Protein AF-A0A2T4V8N6-F1 (afdb_monomer_lite)

Radius of gyration: 19.5 Å; chains: 1; bounding box: 63×34×54 Å

Structure (mmCIF, N/CA/C/O backbone):
data_AF-A0A2T4V8N6-F1
#
_entry.id   AF-A0A2T4V8N6-F1
#
loop_
_atom_site.group_PDB
_atom_site.id
_atom_site.type_symbol
_atom_site.label_atom_id
_atom_site.label_alt_id
_atom_site.label_comp_id
_atom_site.label_asym_id
_atom_site.label_entity_id
_atom_site.label_seq_id
_atom_site.pdbx_PDB_ins_code
_atom_site.Cartn_x
_atom_site.Cartn_y
_atom_site.Cartn_z
_atom_site.occupancy
_atom_site.B_iso_or_equiv
_atom_site.auth_seq_id
_atom_site.auth_comp_id
_atom_site.auth_asym_id
_atom_site.auth_atom_id
_atom_site.pdbx_PDB_model_num
ATOM 1 N N . MET A 1 1 ? 32.837 -7.735 -32.228 1.00 58.16 1 MET A N 1
ATOM 2 C CA . MET A 1 1 ? 31.439 -7.466 -32.656 1.00 58.16 1 MET A CA 1
ATOM 3 C C . MET A 1 1 ? 30.474 -7.494 -31.473 1.00 58.16 1 MET A C 1
ATOM 5 O O . MET A 1 1 ? 29.717 -6.547 -31.303 1.00 58.16 1 MET A O 1
ATOM 9 N N . GLU A 1 2 ? 30.534 -8.519 -30.624 1.00 61.16 2 GLU A N 1
ATOM 10 C CA . GLU A 1 2 ? 29.662 -8.679 -29.449 1.00 61.16 2 GLU A CA 1
ATOM 11 C C . GLU A 1 2 ? 29.888 -7.610 -28.360 1.00 61.16 2 GLU A C 1
ATOM 13 O O . GLU A 1 2 ? 28.945 -6.975 -27.896 1.00 61.16 2 GLU A O 1
ATOM 18 N N . GLU A 1 3 ? 31.150 -7.293 -28.062 1.00 66.69 3 GLU A N 1
ATOM 19 C CA . GLU A 1 3 ? 31.527 -6.267 -27.076 1.00 66.69 3 GLU A CA 1
ATOM 20 C C . GLU A 1 3 ? 31.070 -4.848 -27.460 1.00 66.69 3 GLU A C 1
ATOM 22 O O . GLU A 1 3 ? 30.646 -4.060 -26.615 1.00 66.69 3 GLU A O 1
ATOM 27 N N . ALA A 1 4 ? 31.116 -4.518 -28.753 1.00 70.38 4 ALA A N 1
ATOM 28 C CA . ALA A 1 4 ? 30.675 -3.222 -29.264 1.00 70.38 4 ALA A CA 1
ATOM 29 C C . ALA A 1 4 ? 29.146 -3.068 -29.172 1.00 70.38 4 ALA A C 1
ATOM 31 O O . ALA A 1 4 ? 28.654 -1.994 -28.827 1.00 70.38 4 ALA A O 1
ATOM 32 N N . ARG A 1 5 ? 28.395 -4.155 -29.407 1.00 67.94 5 ARG A N 1
ATOM 33 C CA . ARG A 1 5 ? 26.939 -4.199 -29.201 1.00 67.94 5 ARG A CA 1
ATOM 34 C C . ARG A 1 5 ? 26.566 -4.084 -27.724 1.00 67.94 5 ARG A C 1
ATOM 36 O O . ARG A 1 5 ? 25.667 -3.313 -27.400 1.00 67.94 5 ARG A O 1
ATOM 43 N N . ALA A 1 6 ? 27.276 -4.780 -26.836 1.00 65.88 6 ALA A N 1
ATOM 44 C CA . ALA A 1 6 ? 27.059 -4.684 -25.394 1.00 65.88 6 ALA A CA 1
ATOM 45 C C . ALA A 1 6 ? 27.290 -3.251 -24.879 1.00 65.88 6 ALA A C 1
ATOM 47 O O . ALA A 1 6 ? 26.454 -2.700 -24.165 1.00 65.88 6 ALA A O 1
ATOM 48 N N . ARG A 1 7 ? 28.371 -2.592 -25.318 1.00 69.75 7 ARG A N 1
ATOM 49 C CA . ARG A 1 7 ? 28.657 -1.190 -24.963 1.00 69.75 7 ARG A CA 1
ATOM 50 C C . ARG A 1 7 ? 27.608 -0.220 -25.511 1.00 69.75 7 ARG A C 1
ATOM 52 O O . ARG A 1 7 ? 27.212 0.697 -24.795 1.00 69.75 7 ARG A O 1
ATOM 59 N N . ALA A 1 8 ? 27.122 -0.430 -26.736 1.00 71.12 8 ALA A N 1
ATOM 60 C CA . ALA A 1 8 ? 26.061 0.389 -27.325 1.00 71.12 8 ALA A CA 1
ATOM 61 C C . ALA A 1 8 ? 24.728 0.259 -26.565 1.00 71.12 8 ALA A C 1
ATOM 63 O O . ALA A 1 8 ? 24.070 1.268 -26.318 1.00 71.12 8 ALA A O 1
ATOM 64 N N . LEU A 1 9 ? 24.368 -0.953 -26.126 1.00 66.19 9 LEU A N 1
ATOM 65 C CA . LEU A 1 9 ? 23.192 -1.204 -25.284 1.00 66.19 9 LEU A CA 1
ATOM 66 C C . LEU A 1 9 ? 23.311 -0.541 -23.908 1.00 66.19 9 LEU A C 1
ATOM 68 O O . LEU A 1 9 ? 22.359 0.082 -23.453 1.00 66.19 9 LEU A O 1
ATOM 72 N N . VAL A 1 10 ? 24.483 -0.605 -23.270 1.00 64.12 10 VAL A N 1
ATOM 73 C CA . VAL A 1 10 ? 24.734 0.062 -21.978 1.00 64.12 10 VAL A CA 1
ATOM 74 C C . VAL A 1 10 ? 24.670 1.588 -22.107 1.00 64.12 10 VAL A C 1
ATOM 76 O O . VAL A 1 10 ? 24.131 2.261 -21.231 1.00 64.12 10 VAL A O 1
ATOM 79 N N . LEU A 1 11 ? 25.181 2.153 -23.205 1.00 64.94 11 LEU A N 1
ATOM 80 C CA . LEU A 1 11 ? 25.100 3.590 -23.493 1.00 64.94 11 LEU A CA 1
ATOM 81 C C . LEU A 1 11 ? 23.670 4.051 -23.807 1.00 64.94 11 LEU A C 1
ATOM 83 O O . LEU A 1 11 ? 23.275 5.125 -23.355 1.00 64.94 11 LEU A O 1
ATOM 87 N N . ALA A 1 12 ? 22.895 3.248 -24.540 1.00 61.41 12 ALA A N 1
ATOM 88 C CA . ALA A 1 12 ? 21.478 3.504 -24.791 1.00 61.41 12 ALA A CA 1
ATOM 89 C C . ALA A 1 12 ? 20.663 3.426 -23.492 1.00 61.41 12 ALA A C 1
ATOM 91 O O . ALA A 1 12 ? 19.934 4.363 -23.175 1.00 61.41 12 ALA A O 1
ATOM 92 N N . ALA A 1 13 ? 20.889 2.385 -22.683 1.00 56.75 13 ALA A N 1
ATOM 93 C CA . ALA A 1 13 ? 20.291 2.240 -21.364 1.00 56.75 13 ALA A CA 1
ATOM 94 C C . ALA A 1 13 ? 20.615 3.452 -20.479 1.00 56.75 13 ALA A C 1
ATOM 96 O O . ALA A 1 13 ? 19.697 4.099 -19.988 1.00 56.75 13 ALA A O 1
ATOM 97 N N . ARG A 1 14 ? 21.887 3.861 -20.369 1.00 58.19 14 ARG A N 1
ATOM 98 C CA . ARG A 1 14 ? 22.280 5.057 -19.599 1.00 58.19 14 ARG A CA 1
ATOM 99 C C . ARG A 1 14 ? 21.601 6.339 -20.083 1.00 58.19 14 ARG A C 1
ATOM 101 O O . ARG A 1 14 ? 21.193 7.143 -19.251 1.00 58.19 14 ARG A O 1
ATOM 108 N N . ARG A 1 15 ? 21.464 6.539 -21.399 1.00 55.75 15 ARG A N 1
ATOM 109 C CA . ARG A 1 15 ? 20.769 7.710 -21.974 1.00 55.75 15 ARG A CA 1
ATOM 110 C C . ARG A 1 15 ? 19.272 7.721 -21.666 1.00 55.75 15 ARG A C 1
ATOM 112 O O . ARG A 1 15 ? 18.695 8.791 -21.527 1.00 55.75 15 ARG A O 1
ATOM 119 N N . GLU A 1 16 ? 18.668 6.553 -21.494 1.00 58.56 16 GLU A N 1
ATOM 120 C CA . GLU A 1 16 ? 17.282 6.382 -21.039 1.00 58.56 16 GLU A CA 1
ATOM 121 C C . GLU A 1 16 ? 17.159 6.343 -19.499 1.00 58.56 16 GLU A C 1
ATOM 123 O O . GLU A 1 16 ? 16.104 6.020 -18.942 1.00 58.56 16 GLU A O 1
ATOM 128 N N . GLY A 1 17 ? 18.252 6.620 -18.777 1.00 59.53 17 GLY A N 1
ATOM 129 C CA . GLY A 1 17 ? 18.320 6.509 -17.320 1.00 59.53 17 GLY A CA 1
ATOM 130 C C . GLY A 1 17 ? 18.103 5.081 -16.807 1.00 59.53 17 GLY A C 1
ATOM 131 O O . GLY A 1 17 ? 17.607 4.894 -15.705 1.00 59.53 17 GLY A O 1
ATOM 132 N N . ARG A 1 18 ? 18.367 4.061 -17.624 1.00 59.56 18 ARG A N 1
ATOM 133 C CA . ARG A 1 18 ? 18.336 2.633 -17.283 1.00 59.56 18 ARG A CA 1
ATOM 134 C C . ARG A 1 18 ? 19.738 2.141 -16.914 1.00 59.56 18 ARG A C 1
ATOM 136 O O . ARG A 1 18 ? 20.740 2.564 -17.492 1.00 59.56 18 ARG A O 1
ATOM 143 N N . GLY A 1 19 ? 19.800 1.243 -15.940 1.00 63.31 19 GLY A N 1
ATOM 144 C CA . GLY A 1 19 ? 21.034 0.710 -15.368 1.00 63.31 19 GLY A CA 1
ATOM 145 C C . GLY A 1 19 ? 20.782 0.210 -13.945 1.00 63.31 19 GLY A C 1
ATOM 146 O O . GLY A 1 19 ? 19.838 0.679 -13.314 1.00 63.31 19 GLY A O 1
ATOM 147 N N . PRO A 1 20 ? 21.609 -0.706 -13.415 1.00 64.56 20 PRO A N 1
ATOM 148 C CA . PRO A 1 20 ? 21.327 -1.402 -12.157 1.00 64.56 20 PRO A CA 1
ATOM 149 C C . PRO A 1 20 ? 21.048 -0.450 -10.982 1.00 64.56 20 PRO A C 1
ATOM 151 O O . PRO A 1 20 ? 20.061 -0.638 -10.276 1.00 64.56 20 PRO A O 1
ATOM 154 N N . GLU A 1 21 ? 21.841 0.617 -10.843 1.00 67.75 21 GLU A N 1
ATOM 155 C CA . GLU A 1 21 ? 21.669 1.649 -9.807 1.00 67.75 21 GLU A CA 1
ATOM 156 C C . GLU A 1 21 ? 20.400 2.495 -10.008 1.00 67.75 21 GLU A C 1
ATOM 158 O O . GLU A 1 21 ? 19.676 2.786 -9.058 1.00 67.75 21 GLU A O 1
ATOM 163 N N . ALA A 1 22 ? 20.095 2.880 -11.250 1.00 69.62 22 ALA A N 1
ATOM 164 C CA . ALA A 1 22 ? 18.904 3.669 -11.563 1.00 69.62 22 ALA A CA 1
ATOM 165 C C . ALA A 1 22 ? 17.616 2.848 -11.393 1.00 69.62 22 ALA A C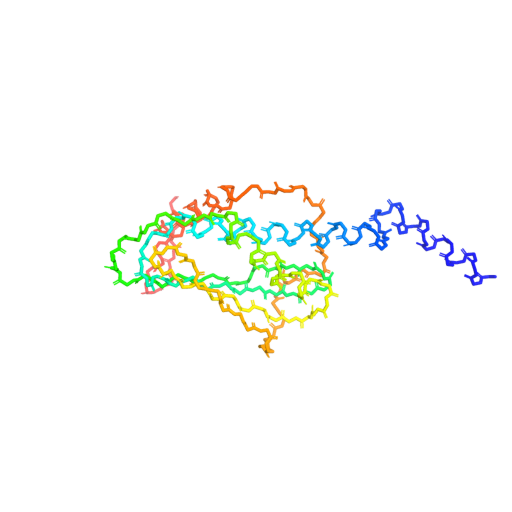 1
ATOM 167 O O . ALA A 1 22 ? 16.591 3.373 -10.958 1.00 69.62 22 ALA A O 1
ATOM 168 N N . ASP A 1 23 ? 17.676 1.552 -11.693 1.00 77.31 23 ASP A N 1
ATOM 169 C CA . ASP A 1 23 ? 16.567 0.629 -11.489 1.00 77.31 23 ASP A CA 1
ATOM 170 C C . ASP A 1 23 ? 16.380 0.319 -9.998 1.00 77.31 23 ASP A C 1
ATOM 172 O O . ASP A 1 23 ? 15.248 0.190 -9.539 1.00 77.31 23 ASP A O 1
ATOM 176 N N . GLU A 1 24 ? 17.458 0.268 -9.211 1.00 81.44 24 GLU A N 1
ATOM 177 C CA . GLU A 1 24 ? 17.387 0.175 -7.750 1.00 81.44 24 GLU A CA 1
ATOM 178 C C . GLU A 1 24 ? 16.782 1.431 -7.117 1.00 81.44 24 GLU A C 1
ATOM 180 O O . GLU A 1 24 ? 15.864 1.326 -6.302 1.00 81.44 24 GLU A O 1
ATOM 185 N N . ALA A 1 25 ? 17.212 2.619 -7.546 1.00 83.25 25 ALA A N 1
ATOM 186 C CA . ALA A 1 25 ? 16.622 3.878 -7.104 1.00 83.25 25 ALA A CA 1
ATOM 187 C C . ALA A 1 25 ? 15.126 3.953 -7.453 1.00 83.25 25 ALA A C 1
ATOM 189 O O . ALA A 1 25 ? 14.315 4.346 -6.614 1.00 83.25 25 ALA A O 1
ATOM 190 N N . ALA A 1 26 ? 14.742 3.512 -8.656 1.00 84.12 26 ALA A N 1
ATOM 191 C CA . ALA A 1 26 ? 13.346 3.460 -9.079 1.00 84.12 26 ALA A CA 1
ATOM 192 C C . ALA A 1 26 ? 12.519 2.486 -8.226 1.00 84.12 26 ALA A C 1
ATOM 194 O O . ALA A 1 26 ? 11.424 2.832 -7.787 1.00 84.12 26 ALA A O 1
ATOM 195 N N . ARG A 1 27 ? 13.058 1.295 -7.932 1.00 84.94 27 ARG A N 1
ATOM 196 C CA . ARG A 1 27 ? 12.437 0.322 -7.019 1.00 84.94 27 ARG A CA 1
ATOM 197 C C . ARG A 1 27 ? 12.254 0.902 -5.619 1.00 84.94 27 ARG A C 1
ATOM 199 O O . ARG A 1 27 ? 11.177 0.786 -5.044 1.00 84.94 27 ARG A O 1
ATOM 206 N N . LYS A 1 28 ? 13.267 1.590 -5.088 1.00 87.38 28 LYS A N 1
ATOM 207 C CA . LYS A 1 28 ? 13.173 2.262 -3.788 1.00 87.38 28 LYS A CA 1
ATOM 208 C C . LYS A 1 28 ? 12.087 3.344 -3.786 1.00 87.38 28 LYS A C 1
ATOM 210 O O . LYS A 1 28 ? 11.293 3.401 -2.852 1.00 87.38 28 LYS A O 1
ATOM 215 N N . SER A 1 29 ? 12.024 4.180 -4.823 1.00 87.50 29 SER A N 1
ATOM 216 C CA . SER A 1 29 ? 10.972 5.196 -4.958 1.00 87.50 29 SER A CA 1
ATOM 217 C C . SER A 1 29 ? 9.575 4.581 -5.053 1.00 87.50 29 SER A C 1
ATOM 219 O O . SER A 1 29 ? 8.635 5.112 -4.462 1.00 87.50 29 SER A O 1
ATOM 221 N N . GLU A 1 30 ? 9.435 3.449 -5.742 1.00 89.81 30 GLU A N 1
ATOM 222 C CA . GLU A 1 30 ? 8.181 2.701 -5.814 1.00 89.81 30 GLU A CA 1
ATOM 223 C C . GLU A 1 30 ? 7.742 2.204 -4.427 1.00 89.81 30 GLU A C 1
ATOM 225 O O . GLU A 1 30 ? 6.599 2.434 -4.023 1.00 89.81 30 GLU A O 1
ATOM 230 N N . THR A 1 31 ? 8.665 1.603 -3.667 1.00 90.94 31 THR A N 1
ATOM 231 C CA . THR A 1 31 ? 8.446 1.191 -2.272 1.00 90.94 31 THR A CA 1
ATOM 232 C C . THR A 1 31 ? 8.010 2.374 -1.412 1.00 90.94 31 THR A C 1
ATOM 234 O O . THR A 1 31 ? 6.976 2.306 -0.749 1.00 90.94 31 THR A O 1
ATOM 237 N N . ASP A 1 32 ? 8.753 3.483 -1.445 1.00 90.38 32 ASP A N 1
ATOM 238 C CA . ASP A 1 32 ? 8.457 4.674 -0.642 1.00 90.38 32 ASP A CA 1
ATOM 239 C C . ASP A 1 32 ? 7.062 5.242 -0.979 1.00 90.38 32 ASP A C 1
ATOM 241 O O . ASP A 1 32 ? 6.317 5.656 -0.088 1.00 90.38 32 ASP A O 1
ATOM 245 N N . ARG A 1 33 ? 6.656 5.194 -2.254 1.00 89.19 33 ARG A N 1
ATOM 246 C CA . ARG A 1 33 ? 5.327 5.621 -2.713 1.00 89.19 33 ARG A CA 1
ATOM 247 C C . ARG A 1 33 ? 4.212 4.697 -2.217 1.00 89.19 33 ARG A C 1
ATOM 249 O O . ARG A 1 33 ? 3.166 5.191 -1.791 1.00 89.19 33 ARG A O 1
ATOM 256 N N . ALA A 1 34 ? 4.411 3.379 -2.274 1.00 91.50 34 ALA A N 1
ATOM 257 C CA . ALA A 1 34 ? 3.452 2.406 -1.750 1.00 91.50 34 ALA A CA 1
ATOM 258 C C . ALA A 1 34 ? 3.275 2.571 -0.231 1.00 91.50 34 ALA A C 1
ATOM 260 O O . ALA A 1 34 ? 2.148 2.615 0.265 1.00 91.50 34 ALA A O 1
ATOM 261 N N . VAL A 1 35 ? 4.378 2.772 0.493 1.00 93.62 35 VAL A N 1
ATOM 262 C CA . VAL A 1 35 ? 4.388 3.018 1.942 1.00 93.62 35 VAL A CA 1
ATOM 263 C C . VAL A 1 35 ? 3.655 4.306 2.286 1.00 93.62 35 VAL A C 1
ATOM 265 O O . VAL A 1 35 ? 2.745 4.278 3.110 1.00 93.62 35 VAL A O 1
ATOM 268 N N . ALA A 1 36 ? 3.999 5.421 1.635 1.00 91.00 36 ALA A N 1
ATOM 269 C CA . ALA A 1 36 ? 3.340 6.704 1.858 1.00 91.00 36 ALA A CA 1
ATOM 270 C C . ALA A 1 36 ? 1.826 6.603 1.638 1.00 91.00 36 ALA A C 1
ATOM 272 O O . ALA A 1 36 ? 1.046 7.160 2.407 1.00 91.00 36 ALA A O 1
ATOM 273 N N . ARG A 1 37 ? 1.400 5.842 0.625 1.00 90.88 37 ARG A N 1
ATOM 274 C CA . ARG A 1 37 ? -0.017 5.601 0.364 1.00 90.88 37 ARG A CA 1
ATOM 275 C C . ARG A 1 37 ? -0.707 4.845 1.498 1.00 90.88 37 ARG A C 1
ATOM 277 O O . ARG A 1 37 ? -1.758 5.291 1.955 1.00 90.88 37 ARG A O 1
ATOM 284 N N . VAL A 1 38 ? -0.143 3.717 1.931 1.00 94.06 38 VAL A N 1
ATOM 285 C CA . VAL A 1 38 ? -0.731 2.897 3.003 1.00 94.06 38 VAL A CA 1
ATOM 286 C C . VAL A 1 38 ? -0.752 3.676 4.317 1.00 94.06 38 VAL A C 1
ATOM 288 O O . VAL A 1 38 ? -1.798 3.750 4.954 1.00 94.06 38 VAL A O 1
ATOM 291 N N . VAL A 1 39 ? 0.362 4.316 4.690 1.00 93.38 39 VAL A N 1
ATOM 292 C CA . VAL A 1 39 ? 0.467 5.146 5.903 1.00 93.38 39 VAL A CA 1
ATOM 293 C C . VAL A 1 39 ? -0.541 6.282 5.877 1.00 93.38 39 VAL A C 1
ATOM 295 O O . VAL A 1 39 ? -1.200 6.518 6.884 1.00 93.38 39 VAL A O 1
ATOM 298 N N . GLY A 1 40 ? -0.685 6.941 4.724 1.00 89.94 40 GLY A N 1
ATOM 299 C CA . GLY A 1 40 ? -1.711 7.947 4.520 1.00 89.94 40 GLY A CA 1
ATOM 300 C C . GLY A 1 40 ? -3.073 7.375 4.890 1.00 89.94 40 GLY A C 1
ATOM 301 O O . GLY A 1 40 ? -3.674 7.805 5.858 1.00 89.94 40 GLY A O 1
ATOM 302 N N . LEU A 1 41 ? -3.526 6.335 4.197 1.00 90.19 41 LEU A N 1
ATOM 303 C CA . LEU A 1 41 ? -4.852 5.754 4.432 1.00 90.19 41 LEU A CA 1
ATOM 304 C C . LEU A 1 41 ? -5.069 5.228 5.860 1.00 90.19 41 LEU A C 1
ATOM 306 O O . LEU A 1 41 ? -6.193 5.266 6.350 1.00 90.19 41 LEU A O 1
ATOM 310 N N . CYS A 1 42 ? -4.010 4.800 6.547 1.00 90.88 42 CYS A N 1
ATOM 311 C CA . CYS A 1 42 ? -4.080 4.391 7.948 1.00 90.88 42 CYS A CA 1
ATOM 312 C C . CYS A 1 42 ? -4.258 5.564 8.922 1.00 90.88 42 CYS A C 1
ATOM 314 O O . CYS A 1 42 ? -4.870 5.376 9.971 1.00 90.88 42 CYS A O 1
ATOM 316 N N . SER A 1 43 ? -3.733 6.758 8.626 1.00 86.12 43 SER A N 1
ATOM 317 C CA . SER A 1 43 ? -3.770 7.873 9.584 1.00 86.12 43 SER A CA 1
ATOM 318 C C . SER A 1 43 ? -5.168 8.469 9.770 1.00 86.12 43 SER A C 1
ATOM 320 O O . SER A 1 43 ? -5.422 9.108 10.785 1.00 86.12 43 SER A O 1
ATOM 322 N N . 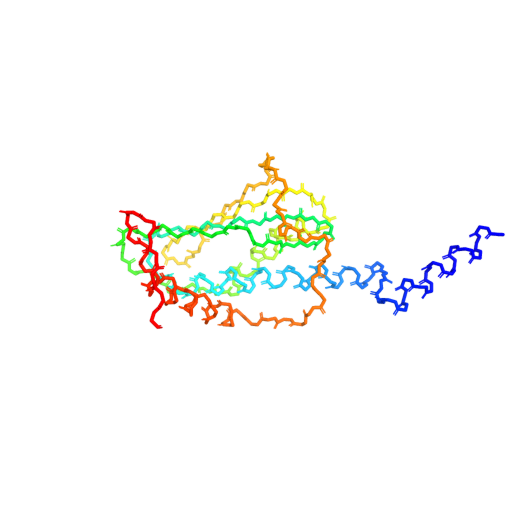GLY A 1 44 ? -6.089 8.220 8.834 1.00 83.38 44 GLY A N 1
ATOM 323 C CA . GLY A 1 44 ? -7.500 8.600 8.948 1.00 83.38 44 GLY A CA 1
ATOM 324 C C . GLY A 1 44 ? -8.376 7.595 9.710 1.00 83.38 44 GLY A C 1
ATOM 325 O O . GLY A 1 44 ? -9.601 7.735 9.693 1.00 83.38 44 GLY A O 1
ATOM 326 N N . VAL A 1 45 ? -7.790 6.554 10.317 1.00 88.81 45 VAL A N 1
ATOM 327 C CA . VAL A 1 45 ? -8.525 5.457 10.966 1.00 88.81 45 VAL A CA 1
ATOM 328 C C . VAL A 1 45 ? -8.084 5.286 12.416 1.00 88.81 45 VAL A C 1
ATOM 330 O O . VAL A 1 45 ? -7.039 4.712 12.724 1.00 88.81 45 VAL A O 1
ATOM 333 N N . GLU A 1 46 ? -8.926 5.757 13.331 1.00 90.56 46 GLU A N 1
ATOM 334 C CA . GLU A 1 46 ? -8.665 5.682 14.772 1.00 90.56 46 GLU A CA 1
ATOM 335 C C . GLU A 1 46 ? -9.315 4.467 15.441 1.00 90.56 46 GLU A C 1
ATOM 337 O O . GLU A 1 46 ? -8.854 4.027 16.494 1.00 90.56 46 GLU A O 1
ATOM 342 N N . GLU A 1 47 ? -10.363 3.920 14.828 1.00 94.12 47 GLU A N 1
ATOM 343 C CA . GLU A 1 47 ? -11.232 2.887 15.388 1.00 94.12 47 GLU A CA 1
ATOM 344 C C . GLU A 1 47 ? -10.505 1.554 15.622 1.00 94.12 47 GLU A C 1
ATOM 346 O O . GLU A 1 47 ? -10.059 0.894 14.682 1.00 94.12 47 GLU A O 1
ATOM 351 N N . VAL A 1 48 ? -10.430 1.115 16.880 1.00 94.50 48 VAL A N 1
ATOM 352 C CA . VAL A 1 48 ? -9.859 -0.190 17.240 1.00 94.50 48 VAL A CA 1
ATOM 353 C C . VAL A 1 48 ? -10.706 -1.313 16.653 1.00 94.50 48 VAL A C 1
ATOM 355 O O . VAL A 1 48 ? -11.924 -1.332 16.808 1.00 94.50 48 VAL A O 1
ATOM 358 N N . GLY A 1 49 ? -10.044 -2.280 16.022 1.00 93.88 49 GLY A N 1
ATOM 359 C CA . GLY A 1 49 ? -10.685 -3.396 15.332 1.00 93.88 49 GLY A CA 1
ATOM 360 C C . GLY A 1 49 ? -10.929 -3.146 13.845 1.00 93.88 49 GLY A C 1
ATOM 361 O O . GLY A 1 49 ? -11.109 -4.122 13.120 1.00 93.88 49 GLY A O 1
ATOM 362 N N . ALA A 1 50 ? -10.853 -1.894 13.373 1.00 94.88 50 ALA A N 1
ATOM 363 C CA . ALA A 1 50 ? -10.947 -1.601 11.947 1.00 94.88 50 ALA A CA 1
ATOM 364 C C . ALA A 1 50 ? -9.864 -2.353 11.160 1.00 94.88 50 ALA A C 1
ATOM 366 O O . ALA A 1 50 ? -8.719 -2.480 11.611 1.00 94.88 50 ALA A O 1
ATOM 367 N N . ALA A 1 51 ? -10.218 -2.847 9.977 1.00 95.19 51 ALA A N 1
ATOM 368 C CA . ALA A 1 51 ? -9.290 -3.524 9.086 1.00 95.19 51 ALA A CA 1
ATOM 369 C C . ALA A 1 51 ? -9.220 -2.823 7.729 1.00 95.19 51 ALA A C 1
ATOM 371 O O . ALA A 1 51 ? -10.237 -2.476 7.131 1.00 95.19 51 ALA A O 1
ATOM 372 N N . LEU A 1 52 ? -7.999 -2.640 7.238 1.00 95.44 52 LEU A N 1
ATOM 373 C CA . LEU A 1 52 ? -7.706 -2.116 5.914 1.00 95.44 52 LEU A CA 1
ATOM 374 C C . LEU A 1 52 ? -7.029 -3.210 5.099 1.00 95.44 52 LEU A C 1
ATOM 376 O O . LEU A 1 52 ? -6.015 -3.765 5.520 1.00 95.44 52 LEU A O 1
ATOM 380 N N . VAL A 1 53 ? -7.584 -3.517 3.933 1.00 95.06 53 VAL A N 1
ATOM 381 C CA . VAL A 1 53 ? -7.037 -4.511 3.010 1.00 95.06 53 VAL A CA 1
ATOM 382 C C . VAL A 1 53 ? -6.621 -3.808 1.730 1.00 95.06 53 VAL A C 1
ATOM 384 O O . VAL A 1 53 ? -7.413 -3.106 1.101 1.00 95.06 53 VAL A O 1
ATOM 387 N N . PHE A 1 54 ? -5.370 -4.008 1.343 1.00 94.50 54 PHE A N 1
ATOM 388 C CA . PHE A 1 54 ? -4.784 -3.468 0.129 1.00 94.50 54 PHE A CA 1
ATOM 389 C C . PHE A 1 54 ? -4.356 -4.615 -0.773 1.00 94.50 54 PHE A C 1
ATOM 391 O O . PHE A 1 54 ? -3.600 -5.475 -0.334 1.00 94.50 54 PHE A O 1
ATOM 398 N N . SER A 1 55 ? -4.776 -4.583 -2.034 1.00 92.50 55 SER A N 1
ATOM 399 C CA . SER A 1 55 ? -4.239 -5.479 -3.061 1.00 92.50 55 SER A CA 1
ATOM 400 C C . SER A 1 55 ? -3.298 -4.700 -3.965 1.00 92.50 55 SER A C 1
ATOM 402 O O . SER A 1 55 ? -3.670 -3.657 -4.520 1.00 92.50 55 SER A O 1
ATOM 404 N N . PHE A 1 56 ? -2.090 -5.221 -4.139 1.00 92.06 56 PHE A N 1
ATOM 405 C CA . PHE A 1 56 ? -1.100 -4.734 -5.088 1.00 92.06 56 PHE A CA 1
ATOM 406 C C . PHE A 1 56 ? -0.761 -5.828 -6.090 1.00 92.06 56 PHE A C 1
ATOM 408 O O . PHE A 1 56 ? -0.635 -6.986 -5.728 1.00 92.06 56 PHE A O 1
ATOM 415 N N . TRP A 1 57 ? -0.539 -5.453 -7.340 1.00 92.06 57 TRP A N 1
ATOM 416 C CA . TRP A 1 57 ? 0.127 -6.293 -8.318 1.00 92.06 57 TRP A CA 1
ATOM 417 C C . TRP A 1 57 ? 1.596 -5.883 -8.413 1.00 92.06 57 TRP A C 1
ATOM 419 O O . TRP A 1 57 ? 1.900 -4.732 -8.753 1.00 92.06 57 TRP A O 1
ATOM 429 N N . ALA A 1 58 ? 2.494 -6.812 -8.093 1.00 91.12 58 ALA A N 1
ATOM 430 C CA . ALA A 1 58 ? 3.931 -6.661 -8.261 1.00 91.12 58 ALA A CA 1
ATOM 431 C C . ALA A 1 58 ? 4.348 -7.217 -9.628 1.00 91.12 58 ALA A C 1
ATOM 433 O O . ALA A 1 58 ? 4.011 -8.352 -9.950 1.00 91.12 58 ALA A O 1
ATOM 434 N N . GLU A 1 59 ? 5.075 -6.443 -10.436 1.00 89.38 59 GLU A N 1
ATOM 435 C CA . GLU A 1 59 ? 5.630 -6.909 -11.718 1.00 89.38 59 GLU A CA 1
ATOM 436 C C . GLU A 1 59 ? 6.773 -5.993 -12.167 1.00 89.38 59 GLU A C 1
ATOM 438 O O . GLU A 1 59 ? 6.639 -4.770 -12.156 1.00 89.38 59 GLU A O 1
ATOM 443 N N . GLY A 1 60 ? 7.923 -6.567 -12.538 1.00 84.75 60 GLY A N 1
ATOM 444 C CA . GLY A 1 60 ? 9.068 -5.805 -13.067 1.00 84.75 60 GLY A CA 1
ATOM 445 C C . GLY A 1 60 ? 9.602 -4.697 -12.143 1.00 84.75 60 GLY A C 1
ATOM 446 O O . GLY A 1 60 ? 10.218 -3.738 -12.601 1.00 84.75 60 GLY A O 1
ATOM 447 N N . GLY A 1 61 ? 9.364 -4.807 -10.830 1.00 86.50 61 GLY A N 1
ATOM 448 C CA . GLY A 1 61 ? 9.734 -3.781 -9.850 1.00 86.50 61 GLY A CA 1
ATOM 449 C C . GLY A 1 61 ? 8.697 -2.674 -9.651 1.00 86.50 61 GLY A C 1
ATOM 450 O O . GLY A 1 61 ? 8.947 -1.774 -8.858 1.00 86.50 61 GLY A O 1
ATOM 451 N N . ALA A 1 62 ? 7.545 -2.731 -10.316 1.00 89.25 62 ALA A N 1
ATOM 452 C CA . ALA A 1 62 ? 6.406 -1.866 -10.029 1.00 89.25 62 ALA A CA 1
ATOM 453 C C . ALA A 1 62 ? 5.485 -2.481 -8.963 1.00 89.25 62 ALA A C 1
ATOM 455 O O . ALA A 1 62 ? 5.339 -3.701 -8.900 1.00 89.25 62 ALA A O 1
ATOM 456 N N . LEU A 1 63 ? 4.810 -1.627 -8.188 1.00 90.44 63 LEU A N 1
ATOM 457 C CA . LEU A 1 63 ? 3.697 -1.971 -7.304 1.00 90.44 63 LEU A CA 1
ATOM 458 C C . LEU A 1 63 ? 2.462 -1.195 -7.757 1.00 90.44 63 LEU A C 1
ATOM 460 O O . LEU A 1 63 ? 2.299 0.006 -7.521 1.00 90.44 63 LEU A O 1
ATOM 464 N N . THR A 1 64 ? 1.557 -1.884 -8.437 1.00 90.38 64 THR A N 1
ATOM 465 C CA . THR A 1 64 ? 0.296 -1.288 -8.879 1.00 90.38 64 THR A CA 1
ATOM 466 C C . THR A 1 64 ? -0.777 -1.617 -7.861 1.00 90.38 64 THR A C 1
ATOM 468 O O . THR A 1 64 ? -1.103 -2.780 -7.692 1.00 90.38 64 THR A O 1
ATOM 471 N N . GLN A 1 65 ? -1.337 -0.625 -7.169 1.00 91.19 65 GLN A N 1
ATOM 472 C CA . GLN A 1 65 ? -2.499 -0.890 -6.322 1.00 91.19 65 GLN A CA 1
ATOM 473 C C . GLN A 1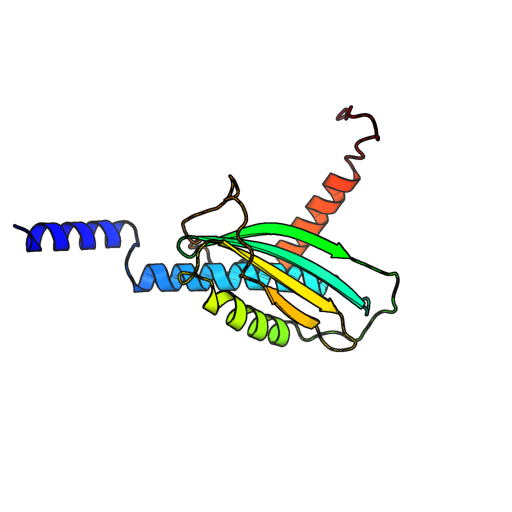 65 ? -3.706 -1.205 -7.207 1.00 91.19 65 GLN A C 1
ATOM 475 O O . GLN A 1 65 ? -4.075 -0.383 -8.043 1.00 91.19 65 GLN A O 1
ATOM 480 N N . VAL A 1 66 ? -4.315 -2.364 -6.982 1.00 91.12 66 VAL A N 1
ATOM 481 C CA . VAL A 1 66 ? -5.468 -2.868 -7.745 1.00 91.12 66 VAL A CA 1
ATOM 482 C C . VAL A 1 66 ? -6.718 -3.022 -6.883 1.00 91.12 66 VAL A C 1
ATOM 484 O O . VAL A 1 66 ? -7.823 -3.124 -7.402 1.00 91.12 66 VAL A O 1
ATOM 487 N N . GLY A 1 67 ? -6.567 -2.969 -5.556 1.00 90.06 67 GLY A N 1
ATOM 488 C CA . GLY A 1 67 ? -7.688 -3.050 -4.629 1.00 90.06 67 GLY A CA 1
ATOM 489 C C . GLY A 1 67 ? -7.469 -2.255 -3.347 1.00 90.06 67 GLY A C 1
ATOM 490 O O . GLY A 1 67 ? -6.342 -2.052 -2.881 1.00 90.06 67 GLY A O 1
ATOM 491 N N . TYR A 1 68 ? -8.580 -1.808 -2.774 1.00 91.75 68 TYR A N 1
ATOM 492 C CA . TYR A 1 68 ? -8.663 -1.261 -1.427 1.00 91.75 68 TYR A CA 1
ATOM 493 C C . TYR A 1 68 ? -10.019 -1.619 -0.834 1.00 91.75 68 TYR A C 1
ATOM 495 O O . TYR A 1 68 ? -11.051 -1.416 -1.475 1.00 91.75 68 TYR A O 1
ATOM 503 N N . ARG A 1 69 ? -10.012 -2.128 0.393 1.00 91.62 69 ARG A N 1
ATOM 504 C CA . ARG A 1 69 ? -11.216 -2.359 1.182 1.00 91.62 69 ARG A CA 1
ATOM 505 C C . ARG A 1 69 ? -10.986 -1.887 2.603 1.00 91.62 69 ARG A C 1
ATOM 507 O O . ARG A 1 69 ? -9.913 -2.078 3.169 1.00 91.62 69 ARG A O 1
ATOM 514 N N . GLU A 1 70 ? -12.029 -1.310 3.168 1.00 91.56 70 GLU A N 1
ATOM 515 C CA . GLU A 1 70 ? -12.072 -0.872 4.548 1.00 91.56 70 GLU A CA 1
ATOM 516 C C . GLU A 1 70 ? -13.245 -1.554 5.254 1.00 91.56 70 GLU A C 1
ATOM 518 O O . GLU A 1 70 ? -14.376 -1.529 4.773 1.00 91.56 70 GLU A O 1
ATOM 523 N N . GLU A 1 71 ? -12.955 -2.189 6.384 1.00 91.38 71 GLU A N 1
ATOM 524 C CA . GLU A 1 71 ? -13.914 -2.869 7.248 1.00 91.38 71 GLU A CA 1
ATOM 525 C C . GLU A 1 71 ? -13.924 -2.124 8.590 1.00 91.38 71 GLU A C 1
ATOM 527 O O . GLU A 1 71 ? -12.977 -2.228 9.373 1.00 91.38 71 GLU A O 1
ATOM 532 N N . ARG A 1 72 ? -14.977 -1.336 8.838 1.00 87.19 72 ARG A N 1
ATOM 533 C CA . ARG A 1 72 ? -15.214 -0.626 10.107 1.00 87.19 72 ARG A CA 1
ATOM 534 C C . ARG A 1 72 ? -16.379 -1.277 10.845 1.00 87.19 72 ARG A C 1
ATOM 536 O O . ARG A 1 72 ? -17.365 -1.653 10.216 1.00 87.19 72 ARG A O 1
ATOM 543 N N . GLY A 1 73 ? -16.259 -1.414 12.161 1.00 71.94 73 GLY A N 1
ATOM 544 C CA . GLY A 1 73 ? -17.222 -2.103 13.022 1.00 71.94 73 GLY A CA 1
ATOM 545 C C . GLY A 1 73 ? -17.948 -1.198 14.020 1.00 71.94 73 GLY A C 1
ATOM 546 O O . GLY A 1 73 ? -18.730 -1.705 14.817 1.00 71.94 73 GLY A O 1
ATOM 547 N N . GLY A 1 74 ? -17.693 0.114 14.013 1.00 72.75 74 GLY A N 1
ATOM 548 C CA . GLY A 1 74 ? -18.219 1.039 15.021 1.00 72.75 74 GLY A CA 1
ATOM 549 C C . GLY A 1 74 ? -17.542 0.896 16.389 1.00 72.75 74 GLY A C 1
ATOM 550 O O . GLY A 1 74 ? -18.154 1.182 17.416 1.00 72.75 74 GLY A O 1
ATOM 551 N N . GLY A 1 75 ? -16.298 0.412 16.418 1.00 81.06 75 GLY A N 1
ATOM 552 C CA . GLY A 1 75 ? -15.483 0.315 17.624 1.00 81.06 75 GLY A CA 1
ATOM 553 C C . GLY A 1 75 ? -15.153 1.673 18.256 1.00 81.06 75 GLY A C 1
ATOM 554 O O . GLY A 1 75 ? -15.433 2.747 17.722 1.00 81.06 75 GLY A O 1
ATOM 555 N N . ARG A 1 76 ? -14.513 1.640 19.428 1.00 91.75 76 ARG A N 1
ATOM 556 C CA . ARG A 1 76 ? -14.005 2.863 20.066 1.00 91.75 76 ARG A CA 1
ATOM 557 C C . ARG A 1 76 ? -12.747 3.372 19.364 1.00 91.75 76 ARG A C 1
ATOM 559 O O . ARG A 1 76 ? -11.968 2.581 18.830 1.00 91.75 76 ARG A O 1
ATOM 566 N N . ALA A 1 77 ? -12.497 4.675 19.457 1.00 92.25 77 ALA A N 1
ATOM 567 C CA . ALA A 1 77 ? -11.208 5.241 19.079 1.00 92.25 77 ALA A CA 1
ATOM 568 C C . ALA A 1 77 ? -10.081 4.660 19.957 1.00 92.25 77 ALA A C 1
ATOM 570 O O . ALA A 1 77 ? -10.226 4.512 21.177 1.00 92.25 77 ALA A O 1
ATOM 571 N N . GLY A 1 78 ? -8.974 4.290 19.316 1.00 90.00 78 GLY A N 1
ATOM 572 C CA . GLY A 1 78 ? -7.736 3.870 19.966 1.00 90.00 78 GLY A CA 1
ATOM 573 C C . GLY A 1 78 ? -6.779 5.041 20.179 1.00 90.00 78 GLY A C 1
ATOM 574 O O . GLY A 1 78 ? -7.077 6.186 19.849 1.00 90.00 78 GLY A O 1
ATOM 575 N N . ARG A 1 79 ? -5.581 4.756 20.692 1.00 92.19 79 ARG A N 1
ATOM 576 C CA . ARG A 1 79 ? -4.537 5.776 20.882 1.00 92.19 79 ARG A CA 1
ATOM 577 C C . ARG A 1 79 ? -3.832 6.121 19.570 1.00 92.19 79 ARG A C 1
ATOM 579 O O . ARG A 1 79 ? -3.694 5.222 18.743 1.00 92.19 79 ARG A O 1
ATOM 586 N N . PRO A 1 80 ? -3.312 7.348 19.395 1.00 88.94 80 PRO A N 1
ATOM 587 C CA . PRO A 1 80 ? -2.500 7.690 18.230 1.00 88.94 80 PRO A CA 1
ATOM 588 C C . PRO A 1 80 ? -1.394 6.657 17.973 1.00 88.94 80 PRO A C 1
ATOM 590 O O . PRO A 1 80 ? -0.775 6.155 18.913 1.00 88.94 80 PRO A O 1
ATOM 593 N N . VAL A 1 81 ? -1.176 6.324 16.700 1.00 90.25 81 VAL A N 1
ATOM 594 C CA . VAL A 1 81 ? -0.134 5.383 16.267 1.00 90.25 81 VAL A CA 1
ATOM 595 C C . VAL A 1 81 ? 0.984 6.150 15.584 1.00 90.25 81 VAL A C 1
ATOM 597 O O . VAL A 1 81 ? 0.729 6.971 14.706 1.00 90.25 81 VAL A O 1
ATOM 600 N N . GLU A 1 82 ? 2.226 5.825 15.933 1.00 89.50 82 GLU A N 1
ATOM 601 C CA . GLU A 1 82 ? 3.416 6.402 15.310 1.00 89.50 82 GLU A CA 1
ATOM 602 C C . GLU A 1 82 ? 3.560 5.960 13.845 1.00 89.50 82 GLU A C 1
ATOM 604 O O . GLU A 1 82 ? 3.949 4.825 13.541 1.00 89.50 82 GLU A O 1
ATOM 609 N N . SER A 1 83 ? 3.283 6.884 12.922 1.00 88.69 83 SER A N 1
ATOM 610 C CA . SER A 1 83 ? 3.320 6.649 11.473 1.00 88.69 83 SER A CA 1
ATOM 611 C C . SER A 1 83 ? 4.680 6.165 10.967 1.00 88.69 83 SER A C 1
ATOM 613 O O . SER A 1 83 ? 4.732 5.323 10.072 1.00 88.69 83 SER A O 1
ATOM 615 N N . GLU A 1 84 ? 5.785 6.642 11.546 1.00 90.88 84 GLU A N 1
ATOM 616 C CA . GLU A 1 84 ? 7.137 6.236 11.131 1.00 90.88 84 GLU A CA 1
ATOM 617 C C . GLU A 1 84 ? 7.432 4.770 11.486 1.00 90.88 84 GLU A C 1
ATOM 619 O O . GLU A 1 84 ? 8.089 4.056 10.723 1.00 90.88 84 GLU A O 1
ATOM 624 N N . GLY A 1 85 ? 6.900 4.291 12.617 1.00 90.94 85 GLY A N 1
ATOM 625 C CA . GLY A 1 85 ? 7.007 2.888 13.015 1.00 90.94 85 GLY A CA 1
ATOM 626 C C . GLY A 1 85 ? 6.309 1.972 12.011 1.00 90.94 85 GLY A C 1
ATOM 627 O O . GLY A 1 85 ? 6.906 1.007 11.531 1.00 90.94 85 GLY A O 1
ATOM 628 N N . LEU A 1 86 ? 5.082 2.328 11.619 1.00 92.31 86 LEU A N 1
ATOM 629 C CA . LEU A 1 86 ? 4.345 1.626 10.568 1.00 92.31 86 LEU A CA 1
ATOM 630 C C . LEU A 1 86 ? 5.077 1.699 9.217 1.00 92.31 86 LEU A C 1
ATOM 632 O O . LEU A 1 86 ? 5.247 0.678 8.551 1.00 92.31 86 LEU A O 1
ATOM 636 N N . ALA A 1 87 ? 5.570 2.878 8.831 1.00 93.69 87 ALA A N 1
ATOM 637 C CA . ALA A 1 87 ? 6.297 3.073 7.579 1.00 93.69 87 ALA A CA 1
ATOM 638 C C . ALA A 1 87 ? 7.542 2.179 7.475 1.00 93.69 87 ALA A C 1
ATOM 640 O O . ALA A 1 87 ? 7.869 1.688 6.394 1.00 93.69 87 ALA A O 1
ATOM 641 N N . ARG A 1 88 ? 8.250 1.954 8.588 1.00 93.00 88 ARG A N 1
ATOM 642 C CA . ARG A 1 88 ? 9.415 1.061 8.641 1.00 93.00 88 ARG A CA 1
ATOM 643 C C . ARG A 1 88 ? 9.034 -0.399 8.399 1.00 93.00 88 ARG A C 1
ATOM 645 O O . ARG A 1 88 ? 9.687 -1.053 7.590 1.00 93.00 88 ARG A O 1
ATOM 652 N N . VAL A 1 89 ? 7.974 -0.885 9.052 1.00 92.38 89 VAL A N 1
ATOM 653 C CA . VAL A 1 89 ? 7.461 -2.255 8.853 1.00 92.38 89 VAL A CA 1
ATOM 654 C C . VAL A 1 89 ? 7.052 -2.459 7.395 1.00 92.38 89 VAL A C 1
ATOM 656 O O . VAL A 1 89 ? 7.478 -3.417 6.759 1.00 92.38 89 VAL A O 1
ATOM 659 N N . LEU A 1 90 ? 6.300 -1.514 6.830 1.00 93.75 90 LEU A N 1
ATOM 660 C CA . LEU A 1 90 ? 5.840 -1.591 5.444 1.00 93.75 90 LEU A CA 1
ATOM 661 C C . LEU A 1 90 ? 6.987 -1.548 4.430 1.00 93.75 90 LEU A C 1
ATOM 663 O O . LEU A 1 90 ? 6.948 -2.279 3.444 1.00 93.75 90 LEU A O 1
ATOM 667 N N . ARG A 1 91 ? 8.022 -0.727 4.663 1.00 93.25 91 ARG A N 1
ATOM 668 C CA . ARG A 1 91 ? 9.216 -0.701 3.801 1.00 93.25 91 ARG A CA 1
ATOM 669 C C . ARG A 1 91 ? 9.903 -2.058 3.753 1.00 93.25 91 ARG A C 1
ATOM 671 O O . ARG A 1 91 ? 10.306 -2.476 2.671 1.00 93.25 91 ARG A O 1
ATOM 678 N N . HIS A 1 92 ? 10.019 -2.733 4.895 1.00 90.00 92 HIS A N 1
ATOM 679 C CA . HIS A 1 92 ? 10.596 -4.073 4.950 1.00 90.00 92 HIS A CA 1
ATOM 680 C C . HIS A 1 92 ? 9.771 -5.056 4.113 1.00 90.00 92 HIS A C 1
ATOM 682 O O . HIS A 1 92 ? 10.317 -5.639 3.184 1.00 90.00 92 HIS A O 1
ATOM 688 N N . VAL A 1 93 ? 8.452 -5.114 4.347 1.00 88.56 93 VAL A N 1
ATOM 689 C CA . VAL A 1 93 ? 7.518 -5.966 3.591 1.00 88.56 93 VAL A CA 1
ATOM 690 C C . VAL A 1 93 ? 7.641 -5.708 2.088 1.00 88.56 93 VAL A C 1
ATOM 692 O O . VAL A 1 93 ? 7.967 -6.615 1.337 1.00 88.56 93 VAL A O 1
ATOM 695 N N . PHE A 1 94 ? 7.455 -4.472 1.619 1.00 89.38 94 PHE A N 1
ATOM 696 C CA . PHE A 1 94 ? 7.464 -4.177 0.181 1.00 89.38 94 PHE A CA 1
ATOM 697 C C . PHE A 1 94 ? 8.815 -4.429 -0.500 1.00 89.38 94 PHE A C 1
ATOM 699 O O . PHE A 1 94 ? 8.834 -4.831 -1.664 1.00 89.38 94 PHE A O 1
ATOM 706 N N . THR A 1 95 ? 9.936 -4.247 0.202 1.00 85.50 95 THR A N 1
ATOM 707 C CA . THR A 1 95 ? 11.270 -4.513 -0.366 1.00 85.50 95 THR A CA 1
ATOM 708 C C . THR A 1 95 ? 11.462 -5.993 -0.712 1.00 85.50 95 THR A C 1
ATOM 710 O O . THR A 1 95 ? 12.152 -6.296 -1.681 1.00 85.50 95 THR A O 1
ATOM 713 N N . GLU A 1 96 ? 10.802 -6.915 -0.004 1.00 80.31 96 GLU A N 1
ATOM 714 C CA . GLU A 1 96 ? 10.830 -8.349 -0.332 1.00 80.31 96 GLU A CA 1
ATOM 715 C C . GLU A 1 96 ? 10.102 -8.688 -1.646 1.00 80.31 96 GLU A C 1
ATOM 717 O O . GLU A 1 96 ? 10.356 -9.731 -2.249 1.00 80.31 96 GLU A O 1
ATOM 722 N N . TYR A 1 97 ? 9.208 -7.812 -2.115 1.00 74.81 97 TYR A N 1
ATOM 723 C CA . TYR A 1 97 ? 8.399 -8.035 -3.319 1.00 74.81 97 TYR A CA 1
ATOM 724 C C . TYR A 1 97 ? 8.931 -7.284 -4.534 1.00 74.81 97 TYR A C 1
ATOM 726 O O . TYR A 1 97 ? 8.949 -7.816 -5.649 1.00 74.81 97 TYR A O 1
ATOM 734 N N . VAL A 1 98 ? 9.368 -6.042 -4.333 1.00 73.00 98 VAL A N 1
ATOM 735 C CA . VAL A 1 98 ? 9.738 -5.134 -5.416 1.00 73.00 98 VAL A CA 1
ATOM 736 C C . VAL A 1 98 ? 10.971 -5.646 -6.161 1.00 73.00 98 VAL A C 1
ATOM 738 O O . VAL A 1 98 ? 12.097 -5.607 -5.675 1.00 73.00 98 VAL A O 1
ATOM 741 N N . GLY A 1 99 ? 10.751 -6.100 -7.395 1.00 67.94 99 GLY A N 1
ATOM 742 C CA . GLY A 1 99 ? 11.800 -6.586 -8.297 1.00 67.94 99 GLY A CA 1
ATOM 743 C C . GLY A 1 99 ? 12.199 -8.046 -8.078 1.00 67.94 99 GLY A C 1
ATOM 744 O O . GLY A 1 99 ? 13.001 -8.555 -8.851 1.00 67.94 99 GLY A O 1
ATOM 745 N N . GLN A 1 100 ? 11.627 -8.713 -7.073 1.00 76.88 100 GLN A N 1
ATOM 746 C CA . GLN A 1 100 ? 11.889 -10.122 -6.755 1.00 76.88 100 GLN A CA 1
ATOM 747 C C . GLN A 1 100 ? 10.724 -11.038 -7.143 1.00 76.88 100 GLN A C 1
ATOM 749 O O . GLN A 1 100 ? 10.923 -12.226 -7.389 1.00 76.88 100 GLN A O 1
ATOM 754 N N . ARG A 1 101 ? 9.496 -10.506 -7.191 1.00 78.31 101 ARG A N 1
ATOM 755 C CA . ARG A 1 101 ? 8.278 -11.293 -7.421 1.00 78.31 101 ARG A CA 1
ATOM 756 C C . ARG A 1 101 ? 7.395 -10.687 -8.506 1.00 78.31 101 ARG A C 1
ATOM 758 O O . ARG A 1 101 ? 7.431 -9.484 -8.762 1.00 78.31 101 ARG A O 1
ATOM 765 N N . THR A 1 102 ? 6.610 -11.558 -9.137 1.00 87.44 102 THR A N 1
ATOM 766 C CA . THR A 1 102 ? 5.498 -11.186 -10.017 1.00 87.44 102 THR A CA 1
ATOM 767 C C . THR A 1 102 ? 4.225 -11.839 -9.494 1.00 87.44 102 THR A C 1
ATOM 769 O O . THR A 1 102 ? 4.237 -13.045 -9.253 1.00 87.44 102 THR A O 1
ATOM 772 N N . GLY A 1 103 ? 3.157 -11.065 -9.310 1.00 88.12 103 GLY A N 1
ATOM 773 C CA . GLY A 1 103 ? 1.873 -11.562 -8.811 1.00 88.12 103 GLY A CA 1
ATOM 774 C C . GLY A 1 103 ? 1.169 -10.600 -7.859 1.00 88.12 103 GLY A C 1
ATOM 775 O O . GLY A 1 103 ? 1.615 -9.469 -7.646 1.00 88.12 103 GLY A O 1
ATOM 776 N N . GLU A 1 104 ? 0.053 -11.053 -7.292 1.00 89.75 104 GLU A N 1
ATOM 777 C CA . GLU A 1 104 ? -0.710 -10.272 -6.322 1.00 89.75 104 GLU A CA 1
ATOM 778 C C . GLU A 1 104 ? -0.083 -10.359 -4.922 1.00 89.75 104 GLU A C 1
ATOM 780 O O . GLU A 1 104 ? 0.348 -11.416 -4.467 1.00 89.75 104 GLU A O 1
ATOM 785 N N . VAL A 1 105 ? -0.048 -9.217 -4.241 1.00 89.62 105 VAL A N 1
ATOM 786 C CA . VAL A 1 105 ? 0.349 -9.050 -2.847 1.00 89.62 105 VAL A CA 1
ATOM 787 C C . VAL A 1 105 ? -0.821 -8.408 -2.119 1.00 89.62 105 VAL A C 1
ATOM 789 O O . VAL A 1 105 ? -1.188 -7.262 -2.395 1.00 89.62 105 VAL A O 1
ATOM 792 N N . VAL A 1 106 ? -1.398 -9.142 -1.178 1.00 91.50 106 VAL A N 1
ATOM 793 C CA . VAL A 1 106 ? -2.472 -8.673 -0.310 1.00 91.50 106 VAL A CA 1
ATOM 794 C C . VAL A 1 106 ? -1.869 -8.285 1.029 1.00 91.50 106 VAL A C 1
ATOM 796 O O . VAL A 1 106 ? -1.218 -9.087 1.687 1.00 91.50 106 VAL A O 1
ATOM 799 N N . LEU A 1 107 ? -2.093 -7.045 1.443 1.00 94.06 107 LEU A N 1
ATOM 800 C CA . LEU A 1 107 ? -1.654 -6.502 2.719 1.00 94.06 107 LEU A CA 1
ATOM 801 C C . LEU A 1 107 ? -2.887 -6.200 3.569 1.00 94.06 107 LEU A C 1
ATOM 803 O O . LEU A 1 107 ? -3.710 -5.358 3.204 1.00 94.06 107 LEU A O 1
ATOM 807 N N . ARG A 1 108 ? -3.005 -6.867 4.715 1.00 95.25 108 ARG A N 1
ATOM 808 C CA . ARG A 1 108 ? -4.082 -6.664 5.682 1.00 95.25 108 ARG A CA 1
ATOM 809 C C . ARG A 1 108 ? -3.524 -5.977 6.919 1.00 95.25 108 ARG A C 1
ATOM 811 O O . ARG A 1 108 ? -2.675 -6.517 7.621 1.00 95.25 108 ARG A O 1
ATOM 818 N N . LEU A 1 109 ? -4.031 -4.788 7.212 1.00 96.00 109 LEU A N 1
ATOM 819 C CA . LEU A 1 109 ? -3.713 -4.057 8.428 1.00 96.00 109 LEU A CA 1
ATOM 820 C C . LEU A 1 109 ? -4.925 -4.066 9.347 1.00 96.00 109 LEU A C 1
ATOM 822 O O . LEU A 1 109 ? -6.015 -3.680 8.937 1.00 96.00 109 LEU A O 1
ATOM 826 N N . ARG A 1 110 ? -4.741 -4.480 10.598 1.00 95.62 110 ARG A 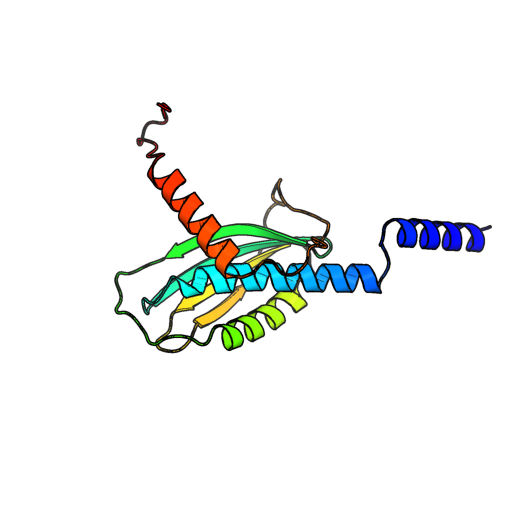N 1
ATOM 827 C CA . ARG A 1 110 ? -5.776 -4.420 11.634 1.00 95.62 110 ARG A CA 1
ATOM 828 C C . ARG A 1 110 ? -5.381 -3.413 12.698 1.00 95.62 110 ARG A C 1
ATOM 830 O O . ARG A 1 110 ? -4.283 -3.479 13.254 1.00 95.62 110 ARG A O 1
ATOM 837 N N . ARG A 1 111 ? -6.286 -2.489 12.994 1.00 95.44 111 ARG A N 1
ATOM 838 C CA . ARG A 1 111 ? -6.087 -1.464 14.005 1.00 95.44 111 ARG A CA 1
ATOM 839 C C . ARG A 1 111 ? -6.174 -2.092 15.395 1.00 95.44 111 ARG A C 1
ATOM 841 O O . ARG A 1 111 ? -7.217 -2.610 15.786 1.00 95.44 111 ARG A O 1
ATOM 848 N N . GLU A 1 112 ? -5.071 -2.065 16.137 1.00 94.19 112 GLU A N 1
ATOM 849 C CA . GLU A 1 112 ? -5.028 -2.440 17.559 1.00 94.19 112 GLU A CA 1
ATOM 850 C C . GLU A 1 112 ? -5.149 -1.190 18.435 1.00 94.19 112 GLU A C 1
ATOM 852 O O . GLU A 1 112 ? -5.476 -0.133 17.921 1.00 94.19 112 GLU A O 1
ATOM 857 N N . GLU A 1 113 ? -4.899 -1.258 19.744 1.00 93.75 113 GLU A N 1
ATOM 858 C CA . GLU A 1 113 ? -5.017 -0.071 20.608 1.00 93.75 113 GLU A CA 1
ATOM 859 C C . GLU A 1 113 ? -3.975 1.004 20.266 1.00 93.75 113 GLU A C 1
ATOM 861 O O . GLU A 1 113 ? -4.306 2.175 20.094 1.00 93.75 113 GLU A O 1
ATOM 866 N N . THR A 1 114 ? -2.710 0.603 20.132 1.00 92.62 114 THR A N 1
ATOM 867 C CA . THR A 1 114 ? -1.546 1.506 20.021 1.00 92.62 114 THR A CA 1
ATOM 868 C C . THR A 1 114 ? -0.725 1.301 18.750 1.00 92.62 114 THR A C 1
ATOM 870 O O . THR A 1 114 ? 0.309 1.937 18.567 1.00 92.62 114 THR A O 1
ATOM 873 N N . ARG A 1 115 ? -1.153 0.391 17.870 1.00 93.88 115 ARG A N 1
ATOM 874 C CA . ARG A 1 115 ? -0.430 0.037 16.645 1.00 93.88 115 ARG A CA 1
ATOM 875 C C . ARG A 1 115 ? -1.361 -0.501 15.564 1.00 93.88 115 ARG A C 1
ATOM 877 O O . ARG A 1 115 ? -2.554 -0.703 15.796 1.00 93.88 115 ARG A O 1
ATOM 884 N N . TRP A 1 116 ? -0.774 -0.779 14.407 1.00 95.56 116 TRP A N 1
ATOM 885 C CA . TRP A 1 116 ? -1.356 -1.614 13.365 1.00 95.56 116 TRP A CA 1
ATOM 886 C C . TRP A 1 116 ? -0.695 -2.991 13.402 1.00 95.56 116 TRP A C 1
ATOM 888 O O . TRP A 1 116 ? 0.530 -3.089 13.343 1.00 95.56 116 TRP A O 1
ATOM 898 N N . ALA A 1 117 ? -1.496 -4.047 13.507 1.00 94.75 117 ALA A N 1
ATOM 899 C CA . ALA A 1 117 ? -1.041 -5.390 13.179 1.00 94.75 117 ALA A CA 1
ATOM 900 C C . ALA A 1 117 ? -1.018 -5.522 11.656 1.00 94.75 117 ALA A C 1
ATOM 902 O O . ALA A 1 117 ? -2.004 -5.179 11.005 1.00 94.75 117 ALA A O 1
ATOM 903 N N . VAL A 1 118 ? 0.101 -5.983 11.105 1.00 94.56 118 VAL A N 1
ATOM 904 C CA . VAL A 1 118 ? 0.317 -6.101 9.661 1.00 94.56 118 VAL A CA 1
ATOM 905 C C . VAL A 1 118 ? 0.455 -7.575 9.315 1.00 94.56 118 VAL A C 1
ATOM 907 O O . VAL A 1 118 ? 1.330 -8.248 9.852 1.00 94.56 118 VAL A O 1
ATOM 910 N N . ASP A 1 119 ? -0.413 -8.044 8.431 1.00 92.38 119 ASP A N 1
ATOM 911 C CA . ASP A 1 119 ? -0.387 -9.371 7.826 1.00 92.38 119 ASP A CA 1
ATOM 912 C C . ASP A 1 119 ? -0.292 -9.208 6.305 1.00 92.38 119 ASP A C 1
ATOM 914 O O . ASP A 1 119 ? -0.788 -8.223 5.745 1.00 92.38 119 ASP A O 1
ATOM 918 N N . TYR A 1 120 ? 0.378 -10.133 5.635 1.00 88.50 120 TYR A N 1
ATOM 919 C CA . TYR A 1 120 ? 0.554 -10.089 4.195 1.00 88.50 120 TYR A CA 1
ATOM 920 C C . TYR A 1 120 ? 0.562 -11.491 3.592 1.00 88.50 120 TYR A C 1
ATOM 922 O O . TYR A 1 120 ? 1.170 -12.419 4.119 1.00 88.50 120 TYR A O 1
ATOM 930 N N . ASP A 1 121 ? -0.075 -11.617 2.435 1.00 84.56 121 ASP A N 1
ATOM 931 C CA . ASP A 1 121 ? -0.091 -12.830 1.630 1.00 84.56 121 ASP A CA 1
ATOM 932 C C . ASP A 1 121 ? 0.321 -12.481 0.198 1.00 84.56 121 ASP A C 1
ATOM 934 O O . ASP A 1 121 ? -0.205 -11.555 -0.415 1.00 84.56 121 ASP A O 1
ATOM 938 N N . ALA A 1 122 ? 1.282 -13.228 -0.330 1.00 73.12 122 ALA A N 1
ATOM 939 C CA . ALA A 1 122 ? 1.761 -13.105 -1.704 1.00 73.12 122 ALA A CA 1
ATOM 940 C C . ALA A 1 122 ? 1.764 -14.449 -2.440 1.00 73.12 122 ALA A C 1
ATOM 942 O O . ALA A 1 122 ? 2.469 -14.631 -3.433 1.00 73.12 122 ALA A O 1
ATOM 943 N N . THR A 1 123 ? 1.017 -15.420 -1.917 1.00 67.50 123 THR A N 1
ATOM 944 C CA . THR A 1 123 ? 0.822 -16.734 -2.536 1.00 67.50 123 THR A CA 1
ATOM 945 C C . THR A 1 123 ? -0.324 -16.728 -3.546 1.00 67.50 123 THR A C 1
ATOM 947 O O . THR A 1 123 ? -0.482 -17.683 -4.306 1.00 67.50 123 THR A O 1
ATOM 950 N N . HIS A 1 124 ? -1.102 -15.642 -3.595 1.00 65.50 124 HIS A N 1
ATOM 951 C CA . HIS A 1 124 ? -2.255 -15.524 -4.472 1.00 65.50 124 HIS A CA 1
ATOM 952 C C . HIS A 1 124 ? -1.842 -15.457 -5.949 1.00 65.50 124 HIS A C 1
ATOM 954 O O . HIS A 1 124 ? -1.205 -14.508 -6.413 1.00 65.50 124 HIS A O 1
ATOM 960 N N . GLN A 1 125 ? -2.249 -16.471 -6.712 1.00 63.47 125 GLN A N 1
ATOM 961 C CA . GLN A 1 125 ? -2.116 -16.496 -8.166 1.00 63.47 125 GLN A CA 1
ATOM 962 C C . GLN A 1 125 ? -3.401 -15.958 -8.797 1.00 63.47 125 GLN A C 1
ATOM 964 O O . GLN A 1 125 ? -4.295 -16.707 -9.187 1.00 63.47 125 GLN A O 1
ATOM 969 N N . GLY A 1 126 ? -3.507 -14.633 -8.852 1.00 70.00 126 GLY A N 1
ATOM 970 C CA . GLY A 1 126 ? -4.558 -13.940 -9.592 1.00 70.00 126 GLY A CA 1
ATOM 971 C C . GLY A 1 126 ? -4.232 -13.818 -11.083 1.00 70.00 126 GLY A C 1
ATOM 972 O O . GLY A 1 126 ? -3.072 -13.868 -11.498 1.00 70.00 126 GLY A O 1
ATOM 973 N N . ALA A 1 127 ? -5.259 -13.609 -11.908 1.00 81.56 127 ALA A N 1
ATOM 974 C CA . ALA A 1 127 ? -5.049 -13.178 -13.287 1.00 81.56 127 ALA A CA 1
ATOM 975 C C . ALA A 1 127 ? -4.454 -11.762 -13.302 1.00 81.56 127 ALA A C 1
ATOM 977 O O . ALA A 1 127 ? -4.898 -10.895 -12.549 1.00 81.56 127 ALA A O 1
ATOM 978 N N . ARG A 1 128 ? -3.481 -11.518 -14.186 1.00 89.19 128 ARG A N 1
ATOM 979 C CA . ARG A 1 128 ? -2.822 -10.213 -14.325 1.00 89.19 128 ARG A CA 1
ATOM 980 C C . ARG A 1 128 ? -3.848 -9.099 -14.611 1.00 89.19 128 ARG A C 1
ATOM 982 O O . ARG A 1 128 ? -4.494 -9.145 -15.663 1.00 89.19 128 ARG A O 1
ATOM 989 N N . PRO A 1 129 ? -3.960 -8.074 -13.749 1.00 89.06 129 PRO A N 1
ATOM 990 C CA . PRO A 1 129 ? -4.829 -6.921 -13.977 1.00 89.06 129 PRO A CA 1
ATOM 9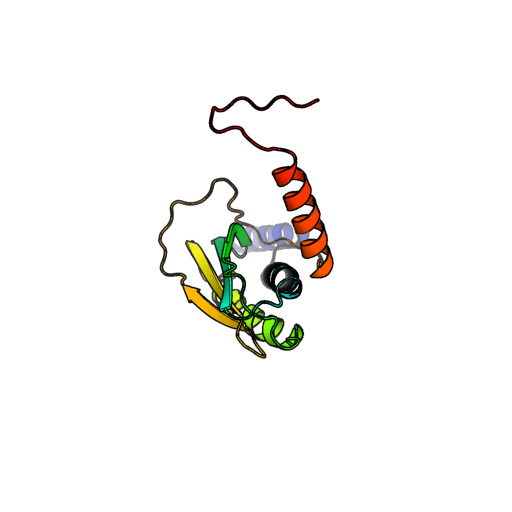91 C C . PRO A 1 129 ? -4.428 -6.142 -15.237 1.00 89.06 129 PRO A C 1
ATOM 993 O O . PRO A 1 129 ? -3.255 -6.112 -15.622 1.00 89.06 129 PRO A O 1
ATOM 996 N N . ARG A 1 130 ? -5.386 -5.486 -15.902 1.00 87.12 130 ARG A N 1
ATOM 997 C CA . ARG A 1 130 ? -5.119 -4.765 -17.167 1.00 87.12 130 ARG A CA 1
ATOM 998 C C . ARG A 1 130 ? -4.230 -3.543 -16.947 1.00 87.12 130 ARG A C 1
ATOM 1000 O O . ARG A 1 130 ? -3.392 -3.218 -17.780 1.00 87.12 130 ARG A O 1
ATOM 1007 N N . GLU A 1 131 ? -4.403 -2.904 -15.805 1.00 86.31 131 GLU A N 1
ATOM 1008 C CA . GLU A 1 131 ? -3.690 -1.733 -15.319 1.00 86.31 131 GLU A CA 1
ATOM 1009 C C . GLU A 1 131 ? -2.309 -2.054 -14.723 1.00 86.31 131 GLU A C 1
ATOM 1011 O O . GLU A 1 131 ? -1.573 -1.131 -14.370 1.00 86.31 131 GLU A O 1
ATOM 1016 N N . ALA A 1 132 ? -1.942 -3.339 -14.609 1.00 88.44 132 ALA A N 1
ATOM 1017 C CA . ALA A 1 132 ? -0.668 -3.767 -14.045 1.00 88.44 132 ALA A CA 1
ATOM 1018 C C . ALA A 1 132 ? 0.515 -3.156 -14.808 1.00 88.44 132 ALA A C 1
ATOM 1020 O O . ALA A 1 132 ? 0.756 -3.446 -15.988 1.00 88.44 132 ALA A O 1
ATOM 1021 N N . ARG A 1 133 ? 1.277 -2.317 -14.103 1.00 89.56 133 ARG A N 1
ATOM 1022 C CA . ARG A 1 133 ? 2.514 -1.726 -14.612 1.00 89.56 133 ARG A CA 1
ATOM 1023 C C . ARG A 1 133 ? 3.665 -2.708 -14.461 1.00 89.56 133 ARG A C 1
ATOM 1025 O O . ARG A 1 133 ? 3.731 -3.437 -13.481 1.00 89.56 133 ARG A O 1
ATOM 1032 N N . THR A 1 134 ? 4.589 -2.656 -15.412 1.00 84.75 134 THR A N 1
ATOM 1033 C CA . THR A 1 134 ? 5.831 -3.446 -15.420 1.00 84.75 134 THR A CA 1
ATOM 1034 C C . THR A 1 134 ? 7.062 -2.624 -15.062 1.00 84.75 134 THR A C 1
ATOM 1036 O O . THR A 1 134 ? 8.143 -3.179 -14.907 1.00 84.75 134 THR A O 1
ATOM 1039 N N . LEU A 1 135 ? 6.920 -1.296 -14.979 1.00 83.50 135 LEU A N 1
ATOM 1040 C CA . LEU A 1 135 ? 8.019 -0.374 -14.721 1.00 83.50 135 LEU A CA 1
ATOM 1041 C C . LEU A 1 135 ? 7.730 0.472 -13.471 1.00 83.50 135 LEU A C 1
ATOM 1043 O O . LEU A 1 135 ? 6.634 1.048 -13.368 1.00 83.50 135 LEU A O 1
ATOM 1047 N N . PRO A 1 136 ? 8.690 0.568 -12.529 1.00 81.19 136 PRO A N 1
ATOM 1048 C CA . PRO A 1 136 ? 8.560 1.419 -11.351 1.00 81.19 136 PRO A CA 1
ATOM 1049 C C . PRO A 1 136 ? 8.460 2.898 -11.730 1.00 81.19 136 PRO A C 1
ATOM 1051 O O . PRO A 1 136 ? 9.055 3.352 -12.713 1.00 81.19 136 PRO A O 1
ATOM 1054 N N . VAL A 1 137 ? 7.738 3.677 -10.922 1.00 80.19 137 VAL A N 1
ATOM 1055 C CA . VAL A 1 137 ? 7.707 5.134 -11.077 1.00 80.19 137 VAL A CA 1
ATOM 1056 C C . VAL A 1 137 ? 9.014 5.725 -10.556 1.00 80.19 137 VAL A C 1
ATOM 1058 O O . VAL A 1 137 ? 9.392 5.530 -9.406 1.00 80.19 137 VAL A O 1
ATOM 1061 N N . ARG A 1 138 ? 9.666 6.544 -11.381 1.00 71.62 138 ARG A N 1
ATOM 1062 C CA . ARG A 1 138 ? 10.915 7.252 -11.046 1.00 71.62 138 ARG A CA 1
ATOM 1063 C C . ARG A 1 138 ? 10.692 8.631 -10.404 1.00 71.62 138 ARG A C 1
ATOM 1065 O O . ARG A 1 13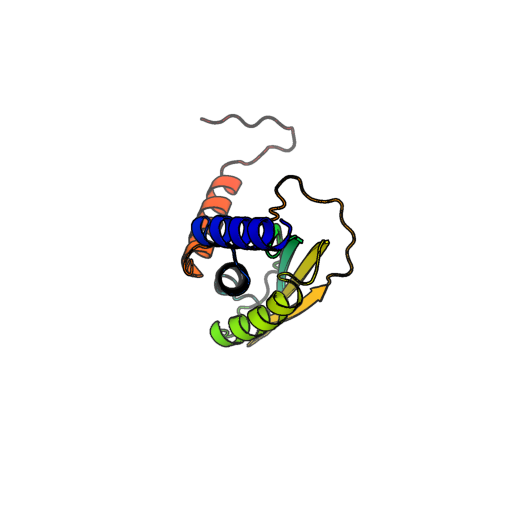8 ? 11.505 9.533 -10.572 1.00 71.62 138 ARG A O 1
ATOM 1072 N N . ALA A 1 139 ? 9.560 8.831 -9.734 1.00 67.88 139 ALA A N 1
ATOM 1073 C CA . ALA A 1 139 ? 9.171 10.127 -9.178 1.00 67.88 139 ALA A CA 1
ATOM 1074 C C . ALA A 1 139 ? 9.635 10.275 -7.723 1.00 67.88 139 ALA A C 1
ATOM 1076 O O . ALA A 1 139 ? 9.583 9.320 -6.948 1.00 67.88 139 ALA A O 1
ATOM 1077 N N . GLN A 1 140 ? 10.027 11.490 -7.330 1.00 60.56 140 GLN A N 1
ATOM 1078 C CA . GLN A 1 140 ? 10.364 11.790 -5.940 1.00 60.56 140 GLN A CA 1
ATOM 1079 C C . GLN A 1 140 ? 9.123 11.755 -5.029 1.00 60.56 140 GLN A C 1
ATOM 1081 O O . GLN A 1 140 ? 8.086 12.340 -5.340 1.00 60.56 140 GLN A O 1
ATOM 1086 N N . GLY A 1 141 ? 9.287 11.049 -3.902 1.00 61.38 141 GLY A N 1
ATOM 1087 C CA . GLY A 1 141 ? 8.508 11.062 -2.656 1.00 61.38 141 GLY A CA 1
ATOM 1088 C C . GLY A 1 141 ? 7.195 11.839 -2.644 1.00 61.38 141 GLY A C 1
ATOM 1089 O O . GLY A 1 141 ? 7.128 12.928 -2.085 1.00 61.38 141 GLY A O 1
ATOM 1090 N N . THR A 1 142 ? 6.128 11.245 -3.185 1.00 66.69 142 THR A N 1
ATOM 1091 C CA . THR A 1 142 ? 4.766 11.752 -2.967 1.00 66.69 142 THR A CA 1
ATOM 1092 C C . THR A 1 142 ? 4.414 11.620 -1.478 1.00 66.69 142 THR A C 1
ATOM 1094 O O . THR A 1 142 ? 4.415 10.492 -0.979 1.00 66.69 142 THR A O 1
ATOM 1097 N N . PRO A 1 143 ? 4.118 12.719 -0.757 1.00 70.69 143 PRO A N 1
ATOM 1098 C CA . PRO A 1 143 ? 3.819 12.662 0.672 1.00 70.69 143 PRO A CA 1
ATOM 1099 C C . PRO A 1 143 ? 2.579 11.816 0.984 1.00 70.69 143 PRO A C 1
ATOM 1101 O O . PRO A 1 143 ? 1.622 11.785 0.209 1.00 70.69 143 PRO A O 1
ATOM 1104 N N . ALA A 1 144 ? 2.551 11.191 2.164 1.00 70.00 144 ALA A N 1
ATOM 1105 C CA . ALA A 1 144 ? 1.415 10.384 2.623 1.00 70.00 144 ALA A CA 1
ATOM 1106 C C . ALA A 1 144 ? 0.087 11.167 2.620 1.00 70.00 144 ALA A C 1
ATOM 1108 O O . ALA A 1 144 ? -0.938 10.672 2.150 1.00 70.00 144 ALA A O 1
ATOM 1109 N N . ASN A 1 145 ? 0.132 12.435 3.041 1.00 70.44 145 ASN A N 1
ATOM 1110 C CA . ASN A 1 145 ? -1.037 13.318 3.071 1.00 70.44 145 ASN A CA 1
ATOM 1111 C C . ASN A 1 145 ? -1.629 13.584 1.680 1.00 70.44 145 ASN A C 1
ATOM 1113 O O . ASN A 1 145 ? -2.831 13.800 1.553 1.00 70.44 145 ASN A O 1
ATOM 1117 N N . THR A 1 146 ? -0.819 13.526 0.620 1.00 73.81 146 THR A N 1
ATOM 1118 C CA . THR A 1 146 ? -1.317 13.667 -0.753 1.00 73.81 146 THR A CA 1
ATOM 1119 C C . THR A 1 146 ? -2.204 12.485 -1.141 1.00 73.81 146 THR A C 1
ATOM 1121 O O . THR A 1 146 ? -3.217 12.670 -1.814 1.00 73.81 146 THR A O 1
ATOM 1124 N N . PHE A 1 147 ? -1.869 11.272 -0.691 1.00 70.56 147 PHE A N 1
ATOM 1125 C CA . PHE A 1 147 ? -2.695 10.090 -0.945 1.00 70.56 147 PHE A CA 1
ATOM 1126 C C . PHE A 1 147 ? -3.999 10.111 -0.154 1.00 70.56 147 PHE A C 1
ATOM 1128 O O . PHE A 1 147 ? -5.036 9.742 -0.702 1.00 70.56 147 PHE A O 1
ATOM 1135 N N . LEU A 1 148 ? -3.958 10.587 1.091 1.00 72.50 148 LEU A N 1
ATOM 1136 C CA . LEU A 1 148 ? -5.157 10.822 1.896 1.00 72.50 148 LEU A CA 1
ATOM 1137 C C . LEU A 1 148 ? -6.122 11.781 1.221 1.00 72.50 148 LEU A C 1
ATOM 1139 O O . LEU A 1 148 ? -7.269 11.419 0.982 1.00 72.50 148 LEU A O 1
ATOM 1143 N N . ALA A 1 149 ? -5.638 12.970 0.862 1.00 73.38 149 ALA A N 1
ATOM 1144 C CA . ALA A 1 149 ? -6.461 13.989 0.229 1.00 73.38 149 ALA A CA 1
ATOM 1145 C C . ALA A 1 149 ? -7.087 13.469 -1.075 1.00 73.38 149 ALA A C 1
ATOM 1147 O O . ALA A 1 149 ? -8.284 13.639 -1.303 1.00 73.38 149 ALA A O 1
ATOM 1148 N N . LEU A 1 150 ? -6.304 12.767 -1.904 1.00 75.25 150 LEU A N 1
ATOM 1149 C CA . LEU A 1 150 ? -6.812 12.142 -3.126 1.00 75.25 150 LEU A CA 1
ATOM 1150 C C . LEU A 1 150 ? -7.912 11.116 -2.826 1.00 75.25 150 LEU A C 1
ATOM 1152 O O . LEU A 1 150 ? -8.934 11.092 -3.510 1.00 75.25 150 LEU A O 1
ATOM 1156 N N . HIS A 1 151 ? -7.712 10.271 -1.816 1.00 70.56 151 HIS A N 1
ATOM 1157 C CA . HIS A 1 151 ? -8.693 9.263 -1.440 1.00 70.56 151 HIS A CA 1
ATOM 1158 C C . HIS A 1 151 ? -9.977 9.879 -0.872 1.00 70.56 151 HIS A C 1
ATOM 1160 O O . HIS A 1 151 ? -11.069 9.437 -1.219 1.00 70.56 151 HIS A O 1
ATOM 1166 N N . GLU A 1 152 ? -9.876 10.921 -0.050 1.00 76.56 152 GLU A N 1
ATOM 1167 C CA . GLU A 1 152 ? -11.038 11.650 0.458 1.00 76.56 152 GLU A CA 1
ATOM 1168 C C . GLU A 1 152 ? -11.845 12.293 -0.671 1.00 76.56 152 GLU A C 1
ATOM 1170 O O . GLU A 1 152 ? -13.072 12.197 -0.679 1.00 76.56 152 GLU A O 1
ATOM 1175 N N . VAL A 1 153 ? -11.172 12.905 -1.649 1.00 75.44 153 VAL A N 1
ATOM 1176 C CA . VAL A 1 153 ? -11.825 13.453 -2.847 1.00 75.44 153 VAL A CA 1
ATOM 1177 C C . VAL A 1 153 ? -12.499 12.340 -3.647 1.00 75.44 153 VAL A C 1
ATOM 1179 O O . VAL A 1 153 ? -13.670 12.470 -3.995 1.00 75.44 153 VAL A O 1
ATOM 1182 N N . ALA A 1 154 ? -11.810 11.221 -3.885 1.00 73.56 154 ALA A N 1
ATOM 1183 C CA . ALA A 1 154 ? -12.383 10.078 -4.590 1.00 73.56 154 ALA A CA 1
ATOM 1184 C C . ALA A 1 154 ? -13.620 9.521 -3.869 1.00 73.56 154 ALA A C 1
ATOM 1186 O O . ALA A 1 154 ? -14.629 9.246 -4.512 1.00 73.56 154 ALA A O 1
ATOM 1187 N N . ARG A 1 155 ? -13.587 9.418 -2.534 1.00 70.44 155 ARG A N 1
ATOM 1188 C CA . ARG A 1 155 ? -14.733 8.976 -1.729 1.00 70.44 155 ARG A CA 1
ATOM 1189 C C . ARG A 1 155 ? -15.914 9.937 -1.853 1.00 70.44 155 ARG A C 1
ATOM 1191 O O . ARG A 1 155 ? -17.033 9.475 -2.037 1.00 70.44 155 ARG A O 1
ATOM 1198 N N . LYS A 1 156 ? -15.668 11.252 -1.801 1.00 71.44 156 LYS A N 1
ATOM 1199 C CA . LYS A 1 156 ? -16.705 12.283 -1.991 1.00 71.44 156 LYS A CA 1
ATOM 1200 C C . LYS A 1 156 ? -17.351 12.176 -3.374 1.00 71.44 156 LYS A C 1
ATOM 1202 O O . LYS A 1 156 ? -18.574 12.186 -3.477 1.00 71.44 156 LYS A O 1
ATOM 1207 N N . LEU A 1 157 ? -16.542 12.001 -4.420 1.00 70.31 157 LEU A N 1
ATOM 1208 C CA . LEU A 1 157 ? -17.033 11.809 -5.787 1.00 70.31 157 LEU A CA 1
ATOM 1209 C C . LEU A 1 157 ? -17.850 10.518 -5.921 1.00 70.31 157 LEU A C 1
ATOM 1211 O O . LEU A 1 157 ? -18.954 10.550 -6.452 1.00 70.31 157 LEU A O 1
ATOM 1215 N N . LEU A 1 158 ? -17.361 9.397 -5.383 1.00 69.06 158 LEU A N 1
ATOM 1216 C CA . LEU A 1 158 ? -18.088 8.124 -5.403 1.00 69.06 158 LEU A CA 1
ATOM 1217 C C . LEU A 1 158 ? -19.395 8.185 -4.602 1.00 69.06 158 LEU A C 1
ATOM 1219 O O . LEU A 1 158 ? -20.386 7.614 -5.036 1.00 69.06 158 LEU A O 1
ATOM 1223 N N . SER A 1 159 ? -19.436 8.903 -3.475 1.00 64.38 159 SER A N 1
ATOM 1224 C CA . SER A 1 159 ? -20.682 9.095 -2.719 1.00 64.38 159 SER A CA 1
ATOM 1225 C C . SER A 1 159 ? -21.708 9.964 -3.446 1.00 64.38 159 SER A C 1
ATOM 1227 O O . SER A 1 159 ? -22.903 9.796 -3.222 1.00 64.38 159 SER A O 1
ATOM 1229 N N . ALA A 1 160 ? -21.253 10.874 -4.314 1.00 65.25 160 ALA A N 1
ATOM 1230 C CA . ALA A 1 160 ? -22.134 11.677 -5.157 1.00 65.25 160 ALA A CA 1
ATOM 1231 C C . ALA A 1 160 ? -22.715 10.850 -6.316 1.00 65.25 160 ALA A C 1
ATOM 1233 O O . ALA A 1 160 ? -23.830 11.101 -6.761 1.00 65.25 160 ALA A O 1
ATOM 1234 N N . VAL A 1 161 ? -21.997 9.813 -6.757 1.00 59.94 161 VAL A N 1
ATOM 1235 C CA . VAL A 1 161 ? -22.493 8.814 -7.707 1.00 59.94 161 VAL A CA 1
ATOM 1236 C C . VAL A 1 161 ? -23.178 7.686 -6.928 1.00 59.94 161 VAL A C 1
ATOM 1238 O O . VAL A 1 161 ? -22.690 6.559 -6.854 1.00 59.94 161 VAL A O 1
ATOM 1241 N N . GLN A 1 162 ? -24.336 7.971 -6.327 1.00 51.38 162 GLN A N 1
ATOM 1242 C CA . GLN A 1 162 ? -25.233 6.890 -5.921 1.00 51.38 162 GLN A CA 1
ATOM 1243 C C . GLN A 1 162 ? -25.732 6.204 -7.193 1.00 51.38 162 GLN A C 1
ATOM 1245 O O . GLN A 1 162 ? -26.598 6.730 -7.882 1.00 51.38 162 GLN A O 1
ATOM 1250 N N . VAL A 1 163 ? -25.174 5.040 -7.530 1.00 49.59 163 VAL A N 1
ATOM 1251 C CA . VAL A 1 163 ? -25.767 4.168 -8.548 1.00 49.59 163 VAL A CA 1
ATOM 1252 C C . VAL A 1 163 ? -27.007 3.548 -7.904 1.00 49.59 163 VAL A C 1
ATOM 1254 O O . VAL A 1 163 ? -26.855 2.758 -6.967 1.00 49.59 163 VAL A O 1
ATOM 1257 N N . PRO A 1 164 ? -28.234 3.878 -8.347 1.00 43.78 164 PRO A N 1
ATOM 1258 C CA . PRO A 1 164 ? -29.416 3.189 -7.857 1.00 43.78 164 PRO A CA 1
ATOM 1259 C C . PRO A 1 164 ? -29.271 1.707 -8.206 1.00 43.78 164 PRO A C 1
ATOM 1261 O O . PRO A 1 164 ? -28.780 1.374 -9.292 1.00 43.78 164 PRO A O 1
ATOM 1264 N N . ALA A 1 165 ? -29.694 0.818 -7.307 1.00 42.72 165 ALA A N 1
ATOM 1265 C CA . ALA A 1 165 ? -29.843 -0.602 -7.607 1.00 42.72 165 ALA A CA 1
ATOM 1266 C C . ALA A 1 165 ? -30.812 -0.745 -8.798 1.00 42.72 165 ALA A C 1
ATOM 1268 O O . ALA A 1 165 ? -32.026 -0.716 -8.629 1.00 42.72 165 ALA A O 1
ATOM 1269 N N . GLY A 1 166 ? -30.277 -0.759 -10.020 1.00 50.38 166 GLY A N 1
ATOM 1270 C CA . GLY A 1 166 ? -31.059 -0.534 -11.238 1.00 50.38 166 GLY A CA 1
ATOM 1271 C C . GLY A 1 166 ? -30.280 0.039 -12.428 1.00 50.38 166 GLY A C 1
ATOM 1272 O O . GLY A 1 166 ? -30.784 -0.020 -13.542 1.00 50.38 166 GLY A O 1
ATOM 1273 N N . GLY A 1 167 ? -29.048 0.532 -12.247 1.00 41.59 167 GLY A N 1
ATOM 1274 C CA . GLY A 1 167 ? -28.122 0.724 -13.373 1.00 41.59 167 GLY A CA 1
ATOM 1275 C C . GLY A 1 167 ? -28.488 1.841 -14.358 1.00 41.59 167 GLY A C 1
ATOM 1276 O O . GLY A 1 167 ? -28.302 1.682 -15.560 1.00 41.59 167 GLY A O 1
ATOM 1277 N N . ALA A 1 168 ? -28.951 2.990 -13.867 1.00 50.41 168 ALA A N 1
ATOM 1278 C CA . ALA A 1 168 ? -28.959 4.222 -14.652 1.00 50.41 168 ALA A CA 1
ATOM 1279 C C . ALA A 1 168 ? -28.469 5.378 -13.776 1.00 50.41 168 ALA A C 1
ATOM 1281 O O . ALA A 1 168 ? -29.179 5.832 -12.883 1.00 50.41 168 ALA A O 1
ATOM 1282 N N . ALA A 1 169 ? -27.240 5.835 -14.015 1.00 48.38 169 ALA A N 1
ATOM 1283 C CA . ALA A 1 169 ? -26.743 7.085 -13.456 1.00 48.38 169 ALA A CA 1
ATOM 1284 C C . ALA A 1 169 ? -26.963 8.193 -14.495 1.00 48.38 169 ALA A C 1
ATOM 1286 O O . ALA A 1 169 ? -26.531 8.061 -15.641 1.00 48.38 169 ALA A O 1
ATOM 1287 N N . ARG A 1 170 ? -27.642 9.276 -14.104 1.00 45.44 170 ARG A N 1
ATOM 1288 C CA . ARG A 1 170 ? -27.584 10.555 -14.820 1.00 45.44 170 ARG A CA 1
ATOM 1289 C C . ARG A 1 170 ? -26.613 11.467 -14.084 1.00 45.44 170 ARG A C 1
ATOM 1291 O O . ARG A 1 170 ? -26.582 11.467 -12.858 1.00 45.44 170 ARG A O 1
ATOM 1298 N N . VAL A 1 171 ? -25.834 12.207 -14.858 1.00 39.41 171 VAL A N 1
ATOM 1299 C CA . VAL A 1 171 ? -25.000 13.311 -14.384 1.00 39.41 171 VAL A CA 1
ATOM 1300 C C . VAL A 1 171 ? -25.800 14.580 -14.665 1.00 39.41 171 VAL A C 1
ATOM 1302 O O . VAL A 1 171 ? -26.269 14.737 -15.795 1.00 39.41 171 VAL A O 1
ATOM 1305 N N . GLU A 1 172 ? -26.015 15.416 -13.651 1.00 43.44 172 GLU A N 1
ATOM 1306 C CA . GLU A 1 172 ? -26.433 16.813 -13.852 1.00 43.44 172 GLU A CA 1
ATOM 1307 C C . GLU A 1 172 ? -25.209 17.694 -14.108 1.00 43.44 172 GLU A C 1
ATOM 1309 O O . GLU A 1 172 ? -24.170 17.466 -13.441 1.00 43.44 172 GLU A O 1
#

Secondary structure (DSSP, 8-state):
-HHHHHHHHHHHHHHTT-SHHHHHHHHHHHHHHHHHHHHHHHHT--BTT-EEEEEEEEETTEEEEEEEEEE-----B-----HHHHHHHHHHHHHHHTTT--EEEEEEEEE-SSSEEEEEE----PPPPTT--SS--------HHHHHHHHHHHHHHHHH----TTS-PPP-

Foldseek 3Di:
DVVVVVVVVVVVCVVVQHDPVSQVLLLLQQLLVVLLLVLLVCQVDQFAFKKKKWKWFAAQQHTHTPDIDIDDDPHDGADDEDSVVSSVVSSVVSVCRGRPDGAMKMWMWGHHRHYTDIDIDGPDHDDDDPPDDRGGDNDPRDGSNNSNVVVVVVVVVVVVQPQPPPGDTDDD

Sequence (172 aa):
MEEARARALVLAARREGRGPEADEAARKSETDRAVARVVGLCSGVEEVGAALVFSFWAEGGALTQVGYREERGGGRAGRPVESEGLARVLRHVFTEYVGQRTGEVVLRLRREETRWAVDYDATHQGARPREARTLPVRAQGTPANTFLALHEVARKLLSAVQVPAGGAARVE

pLDDT: mean 79.68, std 14.32, range [39.41, 96.0]